Protein AF-B3CE48-F1 (afdb_monomer_lite)

Structure (mmCIF, N/CA/C/O backbone):
data_AF-B3CE48-F1
#
_entry.id   AF-B3CE48-F1
#
loop_
_atom_site.group_PDB
_atom_site.id
_atom_site.type_symbol
_atom_site.label_atom_id
_atom_site.label_alt_id
_atom_site.label_comp_id
_atom_site.label_asym_id
_atom_site.label_entity_id
_atom_site.label_seq_id
_atom_site.pdbx_PDB_ins_code
_atom_site.Cartn_x
_atom_site.Cartn_y
_atom_site.Cartn_z
_atom_site.occupancy
_atom_site.B_iso_or_equiv
_atom_site.auth_seq_id
_atom_site.auth_comp_id
_atom_site.auth_asym_id
_atom_site.auth_atom_id
_atom_site.pdbx_PDB_model_num
ATOM 1 N N . MET A 1 1 ? -26.524 16.453 21.229 1.00 52.53 1 MET A N 1
ATOM 2 C CA . MET A 1 1 ? -26.631 15.473 20.113 1.00 52.53 1 MET A CA 1
ATOM 3 C C . MET A 1 1 ? -25.888 15.910 18.839 1.00 52.53 1 MET A C 1
ATOM 5 O O . MET A 1 1 ? -25.363 15.045 18.149 1.00 52.53 1 MET A O 1
ATOM 9 N N . MET A 1 2 ? -25.776 17.217 18.543 1.00 53.91 2 MET A N 1
ATOM 10 C CA . MET A 1 2 ? -25.033 17.742 17.377 1.00 53.91 2 MET A CA 1
ATOM 11 C C . MET A 1 2 ? -23.509 17.493 17.414 1.00 53.91 2 MET A C 1
ATOM 13 O O . MET A 1 2 ? -22.906 17.323 16.354 1.00 53.91 2 MET A O 1
ATOM 17 N N . ASP A 1 3 ? -22.890 17.383 18.595 1.00 68.44 3 ASP A N 1
ATOM 18 C CA . ASP A 1 3 ? -21.431 17.207 18.713 1.00 68.44 3 ASP A CA 1
ATOM 19 C C . ASP A 1 3 ? -20.945 15.806 18.337 1.00 68.44 3 ASP A C 1
ATOM 21 O O . ASP A 1 3 ? -19.944 15.654 17.640 1.00 68.44 3 ASP A O 1
ATOM 25 N N . VAL A 1 4 ? -21.699 14.764 18.700 1.00 70.81 4 VAL A N 1
ATOM 26 C CA . VAL A 1 4 ? -21.328 13.368 18.407 1.00 70.81 4 VAL A CA 1
ATOM 27 C C . VAL A 1 4 ? -21.387 13.084 16.903 1.00 70.81 4 VAL A C 1
ATOM 29 O O . VAL A 1 4 ? -20.558 12.346 16.369 1.00 70.81 4 VAL A O 1
ATOM 32 N N . ALA A 1 5 ? -22.340 13.686 16.186 1.00 74.25 5 ALA A N 1
ATOM 33 C CA . ALA A 1 5 ? -22.439 13.554 14.733 1.00 74.25 5 ALA A CA 1
ATOM 34 C C . ALA A 1 5 ? -21.272 14.251 14.010 1.00 74.25 5 ALA A C 1
ATOM 36 O O . ALA A 1 5 ? -20.701 13.674 13.082 1.00 74.25 5 ALA A O 1
ATOM 37 N N . ARG A 1 6 ? -20.867 15.449 14.464 1.00 74.62 6 ARG A N 1
ATOM 38 C CA . ARG A 1 6 ? -19.703 16.170 13.916 1.00 74.62 6 ARG A CA 1
ATOM 39 C C . ARG A 1 6 ? -18.393 15.439 14.184 1.00 74.62 6 ARG A C 1
ATOM 41 O O . ARG A 1 6 ? -17.633 15.238 13.241 1.00 74.62 6 ARG A O 1
ATOM 48 N N . LEU A 1 7 ? -18.168 14.972 15.413 1.00 73.75 7 LEU A N 1
ATOM 49 C CA . LEU A 1 7 ? -16.987 14.179 15.773 1.00 73.75 7 LEU A CA 1
ATOM 50 C C . LEU A 1 7 ? -16.878 12.904 14.929 1.00 73.75 7 LEU A C 1
ATOM 52 O O . LEU A 1 7 ? -15.807 12.592 14.413 1.00 73.75 7 LEU A O 1
ATOM 56 N N . ASN A 1 8 ? -17.990 12.196 14.718 1.00 73.69 8 ASN A N 1
ATOM 57 C CA . ASN A 1 8 ? -18.007 11.005 13.867 1.00 73.69 8 ASN A CA 1
ATOM 58 C C . ASN A 1 8 ? -1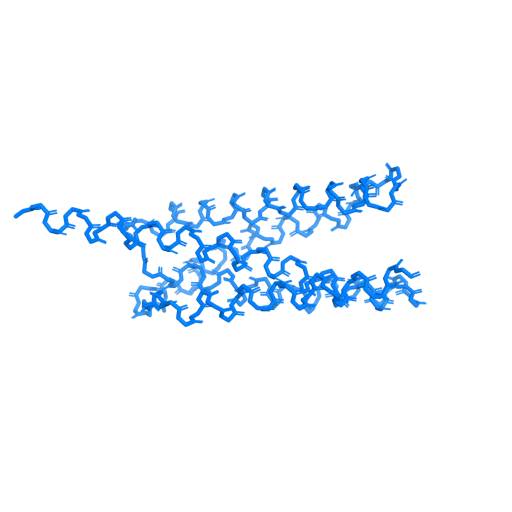7.716 11.323 12.397 1.00 73.69 8 ASN A C 1
ATOM 60 O O . ASN A 1 8 ? -16.975 10.584 11.746 1.00 73.69 8 ASN A O 1
ATOM 64 N N . LYS A 1 9 ? -18.270 12.422 11.870 1.00 78.00 9 LYS A N 1
ATOM 65 C CA . LYS A 1 9 ? -17.977 12.878 10.506 1.00 78.00 9 LYS A CA 1
ATOM 66 C C . LYS A 1 9 ? -16.497 13.237 10.365 1.00 78.00 9 LYS A C 1
ATOM 68 O O . LYS A 1 9 ? -15.868 12.807 9.406 1.00 78.00 9 LYS A O 1
ATOM 73 N N . GLN A 1 10 ? -15.931 13.947 11.337 1.00 79.50 10 GLN A N 1
ATOM 74 C CA . GLN A 1 10 ? -14.523 14.338 11.343 1.00 79.50 10 GLN A CA 1
ATOM 75 C C . GLN A 1 10 ? -13.588 13.126 11.420 1.00 79.50 10 GLN A C 1
ATOM 77 O O . GLN A 1 10 ? -12.674 13.027 10.607 1.00 79.50 10 GLN A O 1
ATOM 82 N N . LYS A 1 11 ? -13.843 12.167 12.322 1.00 75.31 11 LYS A N 1
ATOM 83 C CA . LYS A 1 11 ? -13.075 10.912 12.401 1.00 75.31 11 LYS A CA 1
ATOM 84 C C . LYS A 1 11 ? -13.128 10.123 11.092 1.00 75.31 11 LYS A C 1
ATOM 86 O O . LYS A 1 11 ? -12.104 9.635 10.629 1.00 75.31 11 LYS A O 1
ATOM 91 N N . SER A 1 12 ? -14.310 10.022 10.480 1.00 79.88 12 SER A N 1
ATOM 92 C CA . SER A 1 12 ? -14.475 9.325 9.201 1.00 79.88 12 SER A CA 1
ATOM 93 C C . SER A 1 12 ? -13.696 10.010 8.077 1.00 79.88 12 SER A C 1
ATOM 95 O O . SER A 1 12 ? -12.969 9.334 7.358 1.00 79.88 12 SER A O 1
ATOM 97 N N . GLN A 1 13 ? -13.793 11.337 7.955 1.00 81.19 13 GLN A N 1
ATOM 98 C CA . GLN A 1 13 ? -13.027 12.109 6.970 1.00 81.19 13 GLN A CA 1
ATOM 99 C C . GLN A 1 13 ? -11.519 11.939 7.174 1.00 81.19 13 GLN A C 1
ATOM 101 O O . GLN A 1 13 ? -10.801 11.649 6.224 1.00 81.19 13 GLN A O 1
ATOM 106 N N . LEU A 1 14 ? -11.050 12.018 8.421 1.00 82.62 14 LEU A N 1
ATOM 107 C CA . LEU A 1 14 ? -9.641 11.831 8.758 1.00 82.62 14 LEU A CA 1
ATOM 108 C C . LEU A 1 14 ? -9.139 10.428 8.375 1.00 82.62 14 LEU A C 1
ATOM 110 O O . LEU A 1 14 ? -8.040 10.293 7.840 1.00 82.62 14 LEU A O 1
ATOM 114 N N . TRP A 1 15 ? -9.952 9.391 8.610 1.00 85.69 15 TRP A N 1
ATOM 115 C CA . TRP A 1 15 ? -9.634 8.021 8.203 1.00 85.69 15 TRP A CA 1
ATOM 116 C C . TRP A 1 15 ? -9.503 7.893 6.682 1.00 85.69 15 TRP A C 1
ATOM 118 O O . TRP A 1 15 ? -8.545 7.281 6.209 1.00 85.69 15 TRP A O 1
ATOM 128 N N . TRP A 1 16 ? -10.422 8.492 5.917 1.00 86.00 16 TRP A N 1
ATOM 129 C CA . TRP A 1 16 ? -10.344 8.511 4.453 1.00 86.00 16 TRP A CA 1
ATOM 130 C C . TRP A 1 16 ? -9.066 9.190 3.970 1.00 86.00 16 TRP A C 1
ATOM 132 O O . TRP A 1 16 ? -8.335 8.605 3.172 1.00 86.00 16 TRP A O 1
ATOM 142 N N . THR A 1 17 ? -8.758 10.377 4.499 1.00 86.38 17 THR A N 1
ATOM 143 C CA . THR A 1 17 ? -7.552 11.121 4.126 1.00 86.38 17 THR A CA 1
ATOM 144 C C . THR A 1 17 ? -6.291 10.317 4.416 1.00 86.38 17 THR A C 1
ATOM 146 O O . THR A 1 17 ? -5.447 10.179 3.538 1.00 86.38 17 THR A O 1
ATOM 149 N N . VAL A 1 18 ? -6.167 9.738 5.614 1.00 85.88 18 VAL A N 1
ATOM 150 C CA . VAL A 1 18 ? -4.979 8.952 5.976 1.00 85.88 18 VAL A CA 1
ATOM 151 C C . VAL A 1 18 ? -4.876 7.663 5.172 1.00 85.88 18 VAL A C 1
ATOM 153 O O . VAL A 1 18 ? -3.774 7.306 4.778 1.00 85.88 18 VAL A O 1
ATOM 156 N N . THR A 1 19 ? -5.991 6.998 4.870 1.00 88.69 19 THR A N 1
ATOM 157 C CA . THR A 1 19 ? -5.984 5.785 4.037 1.00 88.69 19 THR A CA 1
ATOM 158 C C . THR A 1 19 ? -5.493 6.092 2.625 1.00 88.69 19 THR A C 1
ATOM 160 O O . THR A 1 19 ? -4.585 5.428 2.136 1.00 88.69 19 THR A O 1
ATOM 163 N N . ILE A 1 20 ? -6.041 7.130 1.986 1.00 90.00 20 ILE A N 1
ATOM 164 C CA . ILE A 1 20 ? -5.628 7.548 0.638 1.00 90.00 20 ILE A CA 1
ATOM 165 C C . ILE A 1 20 ? -4.153 7.957 0.636 1.00 90.00 20 ILE A C 1
ATOM 167 O O . ILE A 1 20 ? -3.387 7.507 -0.212 1.00 90.00 20 ILE A O 1
ATOM 171 N N . LEU A 1 21 ? -3.747 8.780 1.603 1.00 88.94 21 LEU A N 1
ATOM 172 C CA . LEU A 1 21 ? -2.383 9.288 1.697 1.00 88.94 21 LEU A CA 1
ATOM 173 C C . LEU A 1 21 ? -1.376 8.163 1.969 1.00 88.94 21 LEU A C 1
ATOM 175 O O . LEU A 1 21 ? -0.327 8.126 1.341 1.00 88.94 21 LEU A O 1
ATOM 179 N N . MET A 1 22 ? -1.712 7.215 2.847 1.00 90.19 22 MET A N 1
ATOM 180 C CA . MET A 1 22 ? -0.888 6.038 3.118 1.00 90.19 22 MET A CA 1
ATOM 181 C C . MET A 1 22 ? -0.701 5.194 1.857 1.00 90.19 22 MET A C 1
ATOM 183 O O . MET A 1 22 ? 0.432 4.880 1.507 1.00 90.19 22 MET A O 1
ATOM 187 N N . ILE A 1 23 ? -1.788 4.876 1.147 1.00 91.12 23 ILE A N 1
ATOM 188 C CA . ILE A 1 23 ? -1.731 4.105 -0.102 1.00 91.12 23 ILE A CA 1
ATOM 189 C C . ILE A 1 23 ? -0.863 4.826 -1.140 1.00 91.12 23 ILE A C 1
ATOM 191 O O . ILE A 1 23 ? -0.018 4.194 -1.769 1.00 91.12 23 ILE A O 1
ATOM 195 N N . MET A 1 24 ? -1.014 6.146 -1.280 1.00 89.62 24 MET A N 1
ATOM 196 C CA . MET A 1 24 ? -0.171 6.956 -2.164 1.00 89.62 24 MET A CA 1
ATOM 197 C C . MET A 1 24 ? 1.305 6.888 -1.760 1.00 89.62 24 MET A C 1
ATOM 199 O O . MET A 1 24 ? 2.154 6.610 -2.605 1.00 89.62 24 MET A O 1
ATOM 203 N N . CYS A 1 25 ? 1.631 7.080 -0.478 1.00 89.44 25 CYS A N 1
ATOM 204 C CA . CYS A 1 25 ? 3.006 6.962 0.010 1.00 89.44 25 CYS A CA 1
ATOM 205 C C . CYS A 1 25 ? 3.592 5.580 -0.278 1.00 89.44 25 CYS A C 1
ATOM 207 O O . CYS A 1 25 ? 4.724 5.481 -0.738 1.00 89.44 25 CYS A O 1
ATOM 209 N N . MET A 1 26 ? 2.828 4.515 -0.035 1.00 89.88 26 MET A N 1
ATOM 210 C CA . MET A 1 26 ? 3.274 3.147 -0.295 1.00 89.88 26 MET A CA 1
ATOM 211 C C . MET A 1 26 ? 3.514 2.900 -1.779 1.00 89.88 26 MET A C 1
ATOM 213 O O . MET A 1 26 ? 4.508 2.264 -2.125 1.00 89.88 26 MET A O 1
ATOM 217 N N . TYR A 1 27 ? 2.629 3.395 -2.646 1.00 89.19 27 TYR A N 1
ATOM 218 C CA . TYR A 1 27 ? 2.777 3.283 -4.092 1.00 89.19 27 TYR A CA 1
ATOM 219 C C . TYR A 1 27 ? 4.072 3.957 -4.563 1.00 89.19 27 TYR A C 1
ATOM 221 O O . TYR A 1 27 ? 4.889 3.333 -5.241 1.00 89.19 27 TYR A O 1
ATOM 229 N N . TRP A 1 28 ? 4.314 5.204 -4.156 1.00 87.88 28 TRP A N 1
ATOM 230 C CA . TRP A 1 28 ? 5.516 5.930 -4.571 1.00 87.88 28 TRP A CA 1
ATOM 231 C C . TRP A 1 28 ? 6.789 5.370 -3.940 1.00 87.88 28 TRP A C 1
ATOM 233 O O . TRP A 1 28 ? 7.803 5.261 -4.622 1.00 87.88 28 TRP A O 1
ATOM 243 N N . LEU A 1 29 ? 6.733 4.929 -2.681 1.00 87.75 29 LEU A N 1
ATOM 244 C CA . LEU A 1 29 ? 7.844 4.232 -2.033 1.00 87.75 29 LEU A CA 1
ATOM 245 C C . LEU A 1 29 ? 8.205 2.952 -2.792 1.00 87.75 29 LEU A C 1
ATOM 247 O O . LEU A 1 29 ? 9.377 2.705 -3.056 1.00 87.75 29 LEU A O 1
ATOM 251 N N . SER A 1 30 ? 7.196 2.173 -3.183 1.00 86.31 30 SER A N 1
ATOM 252 C CA . SER A 1 30 ? 7.377 0.955 -3.979 1.00 86.31 30 SER A CA 1
ATOM 25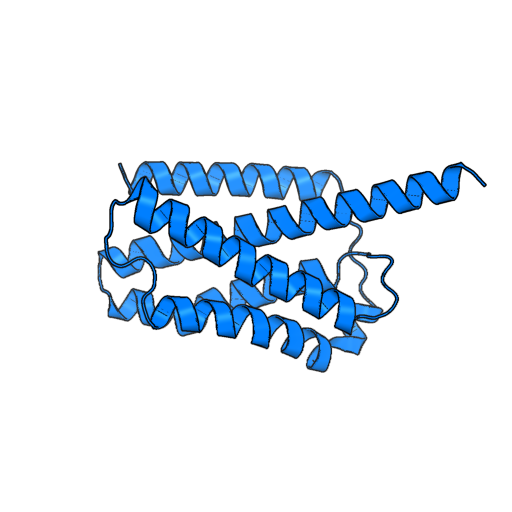3 C C . SER A 1 30 ? 8.041 1.263 -5.316 1.00 86.31 30 SER A C 1
ATOM 255 O O . SER A 1 30 ? 8.954 0.551 -5.717 1.00 86.31 30 SER A O 1
ATOM 257 N N . ASN A 1 31 ? 7.634 2.343 -5.984 1.00 84.75 31 ASN A N 1
ATOM 258 C CA . ASN A 1 31 ? 8.257 2.764 -7.234 1.00 84.75 31 ASN A CA 1
ATOM 259 C C . ASN A 1 31 ? 9.699 3.233 -7.036 1.00 84.75 31 ASN A C 1
ATOM 261 O O . ASN A 1 31 ? 10.553 2.812 -7.798 1.00 84.75 31 ASN A O 1
ATOM 265 N N . VAL A 1 32 ? 10.018 4.003 -5.993 1.00 83.38 32 VAL A N 1
ATOM 266 C CA . VAL A 1 32 ? 11.410 4.397 -5.694 1.00 83.38 32 VAL A CA 1
ATOM 267 C C . VAL A 1 32 ? 12.294 3.172 -5.426 1.00 83.38 32 VAL A C 1
ATOM 269 O O . VAL A 1 32 ? 13.395 3.071 -5.968 1.00 83.38 32 VAL A O 1
ATOM 272 N N . VAL A 1 33 ? 11.802 2.219 -4.628 1.00 82.56 33 VAL A N 1
ATOM 273 C CA . VAL A 1 33 ? 12.526 0.980 -4.297 1.00 82.56 33 VAL A CA 1
ATOM 274 C C . VAL A 1 33 ? 12.707 0.083 -5.520 1.00 82.56 33 VAL A C 1
ATOM 276 O O . VAL A 1 33 ? 13.738 -0.574 -5.631 1.00 82.56 33 VAL A O 1
ATOM 279 N N . LEU A 1 34 ? 11.737 0.047 -6.435 1.00 82.12 34 LEU A N 1
ATOM 280 C CA . LEU A 1 34 ? 11.833 -0.733 -7.668 1.00 82.12 34 LEU A CA 1
ATOM 281 C C . LEU A 1 34 ? 12.669 -0.045 -8.743 1.00 82.12 34 LEU A C 1
ATOM 283 O O . LEU A 1 34 ? 13.370 -0.728 -9.483 1.00 82.12 34 LEU A O 1
ATOM 287 N N . TRP A 1 35 ? 12.609 1.280 -8.838 1.00 77.19 35 TRP A N 1
ATOM 288 C CA . TRP A 1 35 ? 13.190 2.031 -9.945 1.00 77.19 35 TRP A CA 1
ATOM 289 C C . TRP A 1 35 ? 14.712 1.911 -9.981 1.00 77.19 35 TRP A C 1
ATOM 291 O O . TRP A 1 35 ? 15.278 1.584 -11.023 1.00 77.19 35 TRP A O 1
ATOM 301 N N . VAL A 1 36 ? 15.375 2.104 -8.834 1.00 73.88 36 VAL A N 1
ATOM 302 C CA . VAL A 1 36 ? 16.844 2.054 -8.756 1.00 73.88 36 VAL A CA 1
ATOM 303 C C . VAL A 1 36 ? 17.384 0.672 -9.156 1.00 73.88 36 VAL A C 1
ATOM 305 O O . VAL A 1 36 ? 18.286 0.612 -9.984 1.00 73.88 36 VAL A O 1
ATOM 308 N N . PRO A 1 37 ? 16.863 -0.460 -8.657 1.00 76.19 37 PRO A N 1
ATOM 309 C CA . PRO A 1 37 ? 17.375 -1.776 -9.035 1.00 76.19 37 PRO A CA 1
ATOM 310 C C . PRO A 1 37 ? 16.946 -2.203 -10.442 1.00 76.19 37 PRO A C 1
ATOM 312 O O . PRO A 1 37 ? 17.730 -2.852 -11.132 1.00 76.19 37 PRO A O 1
ATOM 315 N N . TRP A 1 38 ? 15.745 -1.821 -10.891 1.00 76.19 38 TRP A N 1
ATOM 316 C CA . TRP A 1 38 ? 15.249 -2.149 -12.232 1.00 76.19 38 TRP A CA 1
ATOM 317 C C . TRP A 1 38 ? 16.046 -1.443 -13.332 1.00 76.19 38 TRP A C 1
ATOM 319 O O . TRP A 1 38 ? 16.298 -2.049 -14.372 1.00 76.19 38 TRP A O 1
ATOM 329 N N . SER A 1 39 ? 16.497 -0.204 -13.098 1.00 75.12 39 SER A N 1
ATOM 330 C CA . SER A 1 39 ? 17.342 0.526 -14.054 1.00 75.12 39 SER A CA 1
ATOM 331 C C . SER A 1 39 ? 18.717 -0.119 -14.255 1.00 75.12 39 SER A C 1
ATOM 333 O O . SER A 1 39 ? 19.297 0.009 -15.330 1.00 75.12 39 SER A O 1
ATOM 335 N N . HIS A 1 40 ? 19.219 -0.855 -13.258 1.00 79.81 40 HIS A N 1
ATOM 336 C CA . HIS A 1 40 ? 20.488 -1.579 -13.346 1.00 79.81 40 HIS A CA 1
ATOM 337 C C . HIS A 1 40 ? 20.309 -3.010 -13.873 1.00 79.81 40 HIS A C 1
ATOM 339 O O . HIS A 1 40 ? 21.090 -3.460 -14.709 1.00 79.81 40 HIS A O 1
ATOM 345 N N . ASN A 1 41 ? 19.311 -3.751 -13.375 1.00 82.81 41 ASN A N 1
ATOM 346 C CA . ASN A 1 41 ? 19.019 -5.114 -13.815 1.00 82.81 41 ASN A CA 1
ATOM 347 C C . ASN A 1 41 ? 17.519 -5.456 -13.646 1.00 82.81 41 ASN A C 1
ATOM 349 O O . ASN A 1 41 ? 17.030 -5.530 -12.512 1.00 82.81 41 ASN A O 1
ATOM 353 N N . PRO A 1 42 ? 16.798 -5.782 -14.737 1.00 81.12 42 PRO A N 1
ATOM 354 C CA . PRO A 1 42 ? 15.379 -6.141 -14.685 1.00 81.12 42 PRO A CA 1
ATOM 355 C C . PRO A 1 42 ? 15.051 -7.305 -13.736 1.00 81.12 42 PRO A C 1
ATOM 357 O O . PRO A 1 42 ? 13.996 -7.313 -13.104 1.00 81.12 42 PRO A O 1
ATOM 360 N N . GLN A 1 43 ? 15.952 -8.282 -13.580 1.00 84.06 43 GLN A N 1
ATOM 361 C CA . GLN A 1 43 ? 15.732 -9.428 -12.690 1.00 84.06 43 GLN A CA 1
ATOM 362 C C . GLN A 1 43 ? 15.740 -9.024 -11.210 1.00 84.06 43 GLN A C 1
ATOM 364 O O . GLN A 1 43 ? 14.967 -9.571 -10.423 1.00 84.06 43 GLN A O 1
ATOM 369 N N . LEU A 1 44 ? 16.567 -8.040 -10.832 1.00 81.38 44 LEU A N 1
ATOM 370 C CA . LEU A 1 44 ? 16.577 -7.491 -9.473 1.00 81.38 44 LEU A CA 1
ATOM 371 C C . LEU A 1 44 ? 15.282 -6.729 -9.184 1.00 81.38 44 LEU A C 1
ATOM 373 O O . LEU A 1 44 ? 14.712 -6.877 -8.103 1.00 81.38 44 LEU A O 1
ATOM 377 N N . GLY A 1 45 ? 14.787 -5.975 -10.168 1.00 82.06 45 GLY A N 1
ATOM 378 C CA . GLY A 1 45 ? 13.492 -5.304 -10.086 1.00 82.06 45 GLY A CA 1
ATOM 379 C C . GLY A 1 45 ? 12.341 -6.287 -9.843 1.00 82.06 45 GLY A C 1
ATOM 380 O O . GLY A 1 45 ? 11.563 -6.112 -8.905 1.00 82.06 45 GLY A O 1
ATOM 381 N N . ILE A 1 46 ? 12.279 -7.376 -10.615 1.00 83.50 46 ILE A N 1
ATOM 382 C CA . ILE A 1 46 ? 11.264 -8.428 -10.438 1.00 83.50 46 ILE A CA 1
ATOM 383 C C . ILE A 1 46 ? 11.401 -9.107 -9.066 1.00 83.50 46 ILE A C 1
ATOM 385 O O . ILE A 1 46 ? 10.400 -9.303 -8.376 1.00 83.50 46 ILE A O 1
ATOM 389 N N . LEU A 1 47 ? 12.622 -9.428 -8.626 1.00 85.81 47 LEU A N 1
ATOM 390 C CA . LEU A 1 47 ? 12.856 -10.051 -7.319 1.00 85.81 47 LEU A CA 1
ATOM 391 C C . LEU A 1 47 ? 12.326 -9.180 -6.171 1.00 85.81 47 LEU A C 1
ATOM 393 O O . LEU A 1 47 ? 11.630 -9.679 -5.284 1.00 85.81 47 LEU A O 1
ATOM 397 N N . LEU A 1 48 ? 12.618 -7.879 -6.191 1.00 84.56 48 LEU A N 1
ATOM 398 C CA . LEU A 1 48 ? 12.163 -6.939 -5.163 1.00 84.56 48 LEU A C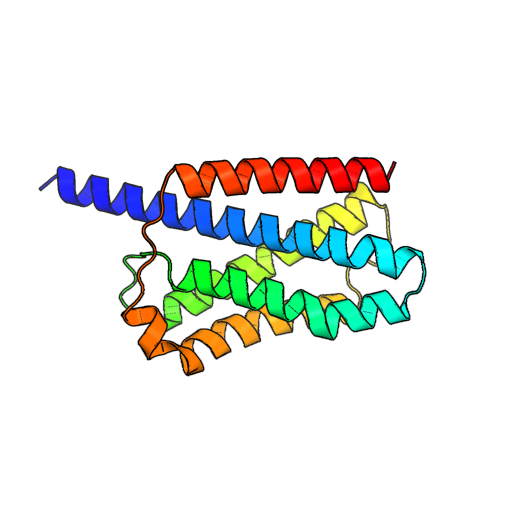A 1
ATOM 399 C C . LEU A 1 48 ? 10.651 -6.713 -5.209 1.00 84.56 48 LEU A C 1
ATOM 401 O O . LEU A 1 48 ? 10.018 -6.592 -4.157 1.00 84.56 48 LEU A O 1
ATOM 405 N N . MET A 1 49 ? 10.059 -6.742 -6.404 1.00 84.62 49 MET A N 1
ATOM 406 C CA . MET A 1 49 ? 8.610 -6.680 -6.582 1.00 84.62 49 MET A CA 1
ATOM 407 C C . MET A 1 49 ? 7.896 -7.876 -5.941 1.00 84.62 49 MET A C 1
ATOM 409 O O . MET A 1 49 ? 6.805 -7.717 -5.396 1.00 84.62 49 MET A O 1
ATOM 413 N N . LEU A 1 50 ? 8.512 -9.060 -5.974 1.00 82.25 50 LEU A N 1
ATOM 414 C CA . LEU A 1 50 ? 7.947 -10.291 -5.413 1.00 82.25 50 LEU A CA 1
ATOM 415 C C . LEU A 1 50 ? 8.229 -10.480 -3.916 1.00 82.25 50 LEU A C 1
ATOM 417 O O . LEU A 1 50 ? 7.522 -11.250 -3.269 1.00 82.25 50 LEU A O 1
ATOM 421 N N . THR A 1 51 ? 9.237 -9.803 -3.359 1.00 85.31 51 THR A N 1
ATOM 422 C CA . THR A 1 51 ? 9.715 -10.052 -1.985 1.00 85.31 51 THR A CA 1
ATOM 423 C C . THR A 1 51 ? 9.547 -8.853 -1.059 1.00 85.31 51 THR A C 1
ATOM 425 O O . THR A 1 51 ? 8.875 -8.956 -0.036 1.00 85.31 51 THR A O 1
ATOM 428 N N . VAL A 1 52 ? 10.116 -7.703 -1.416 1.00 85.81 52 VAL A N 1
ATOM 429 C CA . VAL A 1 52 ? 10.200 -6.522 -0.547 1.00 85.81 52 VAL A CA 1
ATOM 430 C C . VAL A 1 52 ? 8.927 -5.681 -0.621 1.00 85.81 52 VAL A C 1
ATOM 432 O O . VAL A 1 52 ? 8.360 -5.320 0.410 1.00 85.81 52 VAL A O 1
ATOM 435 N N . ASN A 1 53 ? 8.422 -5.421 -1.825 1.00 86.31 53 ASN A N 1
ATOM 436 C CA . ASN A 1 53 ? 7.197 -4.640 -2.008 1.00 86.31 53 ASN A CA 1
ATOM 437 C C . ASN A 1 53 ? 5.965 -5.220 -1.300 1.00 86.31 53 ASN A C 1
ATOM 439 O O . ASN A 1 53 ? 5.259 -4.453 -0.645 1.00 86.31 53 ASN A O 1
ATOM 443 N N . PRO A 1 54 ? 5.709 -6.541 -1.331 1.00 86.88 54 PRO A N 1
ATOM 444 C CA . PRO A 1 54 ? 4.564 -7.119 -0.637 1.00 86.88 54 PRO A CA 1
ATOM 445 C C . PRO A 1 54 ? 4.613 -6.892 0.876 1.00 86.88 54 PRO A C 1
ATOM 447 O O . PRO A 1 54 ? 3.567 -6.744 1.502 1.00 86.88 54 PRO A O 1
ATOM 450 N N . LEU A 1 55 ? 5.811 -6.803 1.468 1.00 87.50 55 LEU A N 1
ATOM 451 C CA . LEU A 1 55 ? 5.976 -6.484 2.888 1.00 87.50 55 LEU A CA 1
ATOM 452 C C . LEU A 1 55 ? 5.600 -5.030 3.184 1.00 87.50 55 LEU A C 1
ATOM 454 O O . LEU A 1 55 ? 4.896 -4.771 4.161 1.00 87.50 55 LEU A O 1
ATOM 458 N N . PHE A 1 56 ? 6.019 -4.087 2.335 1.00 86.12 56 PHE A N 1
ATOM 459 C CA . PHE A 1 56 ? 5.601 -2.688 2.460 1.00 86.12 56 PHE A CA 1
ATOM 460 C C . PHE A 1 56 ? 4.095 -2.534 2.258 1.00 86.12 56 PHE A C 1
ATOM 462 O O . PHE A 1 56 ? 3.445 -1.818 3.024 1.00 86.12 56 PHE A O 1
ATOM 469 N N . TRP A 1 57 ? 3.536 -3.247 1.278 1.00 89.56 57 TRP A N 1
ATOM 470 C CA . TRP A 1 57 ? 2.106 -3.269 1.002 1.00 89.56 57 TRP A CA 1
ATOM 471 C C . TRP A 1 57 ? 1.307 -3.786 2.191 1.00 89.56 57 TRP A C 1
ATOM 473 O O . TRP A 1 57 ? 0.397 -3.100 2.653 1.00 89.56 57 TRP A O 1
ATOM 483 N N . ALA A 1 58 ? 1.696 -4.934 2.740 1.00 89.06 58 ALA A N 1
ATOM 484 C CA . ALA A 1 58 ? 1.089 -5.494 3.940 1.00 89.06 58 ALA A CA 1
ATOM 485 C C . ALA A 1 58 ? 1.153 -4.495 5.108 1.00 89.06 58 ALA A C 1
ATOM 487 O O . ALA A 1 58 ? 0.132 -4.104 5.662 1.00 89.06 58 ALA A O 1
ATOM 488 N N . ALA A 1 59 ? 2.335 -3.955 5.421 1.00 88.25 59 ALA A N 1
ATOM 489 C CA . ALA A 1 59 ? 2.493 -3.034 6.547 1.00 88.25 59 ALA A CA 1
ATOM 490 C C . ALA A 1 59 ? 1.556 -1.812 6.473 1.00 88.25 59 ALA A C 1
ATOM 492 O O . ALA A 1 59 ? 0.932 -1.442 7.473 1.00 88.25 59 ALA A O 1
ATOM 493 N N . GLY A 1 60 ? 1.426 -1.184 5.305 1.00 87.06 60 GLY A N 1
ATOM 494 C CA . GLY A 1 60 ? 0.556 -0.019 5.167 1.00 87.06 60 GLY A CA 1
ATOM 495 C C . GLY A 1 60 ? -0.935 -0.362 5.047 1.00 87.06 60 GLY A C 1
ATOM 496 O O . GLY A 1 60 ? -1.764 0.357 5.616 1.00 87.06 60 GLY A O 1
ATOM 497 N N . ILE A 1 61 ? -1.290 -1.492 4.421 1.00 90.56 61 ILE A N 1
ATOM 498 C CA . ILE A 1 61 ? -2.659 -2.037 4.435 1.00 90.56 61 ILE A CA 1
ATOM 499 C C . ILE A 1 61 ? -3.086 -2.333 5.877 1.00 90.56 61 ILE A C 1
ATOM 501 O O . ILE A 1 61 ? -4.166 -1.902 6.292 1.00 90.56 61 ILE A O 1
ATOM 505 N N . TYR A 1 62 ? -2.212 -2.947 6.673 1.00 88.12 62 TYR A N 1
ATOM 506 C CA . TYR A 1 62 ? -2.445 -3.227 8.085 1.00 88.12 62 TYR A CA 1
ATOM 507 C C . TYR A 1 62 ? -2.745 -1.953 8.864 1.00 88.12 62 TYR A C 1
ATOM 509 O O . TYR A 1 62 ? -3.711 -1.910 9.625 1.00 88.12 62 TYR A O 1
ATOM 517 N N . ILE A 1 63 ? -1.975 -0.881 8.653 1.00 85.56 63 ILE A N 1
ATOM 518 C CA . ILE A 1 63 ? -2.226 0.409 9.311 1.00 85.56 63 ILE A CA 1
ATOM 519 C C . ILE A 1 63 ? -3.588 0.977 8.884 1.00 85.56 63 ILE A C 1
ATOM 521 O O . ILE A 1 63 ? -4.348 1.438 9.740 1.00 85.56 63 ILE A O 1
ATOM 525 N N . CYS A 1 64 ? -3.958 0.894 7.604 1.00 87.56 64 CYS A N 1
ATOM 526 C CA . CYS A 1 64 ? -5.270 1.344 7.119 1.00 87.56 64 CYS A CA 1
ATOM 527 C C . CYS A 1 64 ? -6.424 0.533 7.746 1.00 87.56 64 CYS A C 1
ATOM 529 O O . CYS A 1 64 ? -7.437 1.092 8.198 1.00 87.56 64 CYS A O 1
ATOM 531 N N . LEU A 1 65 ? -6.261 -0.790 7.840 1.00 86.19 65 LEU A N 1
ATOM 532 C CA . LEU A 1 65 ? -7.221 -1.724 8.433 1.00 86.19 65 LEU A CA 1
ATOM 533 C C . LEU A 1 65 ? -7.314 -1.609 9.958 1.00 86.19 65 LEU A C 1
ATOM 535 O O . LEU A 1 65 ? -8.414 -1.727 10.498 1.00 86.19 65 LEU A O 1
ATOM 539 N N . ALA A 1 66 ? -6.215 -1.314 10.642 1.00 84.25 66 ALA A N 1
ATOM 540 C CA . ALA A 1 66 ? -6.160 -1.116 12.088 1.00 84.25 66 ALA A CA 1
ATOM 541 C C . ALA A 1 66 ? -6.518 0.321 12.510 1.00 84.25 66 ALA A C 1
ATOM 543 O O . ALA A 1 66 ? -6.790 0.571 13.680 1.00 84.25 66 ALA A O 1
ATOM 544 N N . SER A 1 67 ? -6.549 1.286 11.586 1.00 81.94 67 SER A N 1
ATOM 545 C CA . SER A 1 67 ? -6.984 2.657 11.888 1.00 81.94 67 SER A CA 1
ATOM 546 C C . SER A 1 67 ? -8.468 2.704 12.255 1.00 81.94 67 SER A C 1
ATOM 548 O O . SER A 1 67 ? -9.293 2.057 11.610 1.00 81.94 67 SER A O 1
ATOM 550 N N . GLU A 1 68 ? -8.837 3.469 13.278 1.00 69.06 68 GLU A N 1
ATOM 551 C CA . GLU A 1 68 ? -10.223 3.531 13.759 1.00 69.06 68 GLU A CA 1
ATOM 552 C C . GLU A 1 68 ? -11.184 3.981 12.631 1.00 69.06 68 GLU A C 1
ATOM 554 O O . GLU A 1 68 ? -11.050 5.072 12.080 1.00 69.06 68 GLU A O 1
ATOM 559 N N . ASN A 1 69 ? -12.154 3.133 12.263 1.00 64.50 69 ASN A N 1
ATOM 560 C CA . ASN A 1 69 ? -13.245 3.492 11.352 1.00 64.50 69 ASN A CA 1
ATOM 561 C C . ASN A 1 69 ? -14.562 2.903 11.870 1.00 64.50 69 ASN A C 1
ATOM 563 O O . ASN A 1 69 ? -14.599 1.792 12.395 1.00 64.50 69 ASN A O 1
ATOM 567 N N . ARG A 1 70 ? -15.655 3.646 11.697 1.00 56.53 70 ARG A N 1
ATOM 568 C CA . ARG A 1 70 ? -16.989 3.343 12.233 1.00 56.53 70 ARG A CA 1
ATOM 569 C C . ARG A 1 70 ? -17.696 2.185 11.514 1.00 56.53 70 ARG A C 1
ATOM 571 O O . ARG A 1 70 ? -18.777 1.776 11.932 1.00 56.53 70 ARG A O 1
ATOM 578 N N . THR A 1 71 ? -17.131 1.645 10.432 1.00 56.09 71 THR A N 1
ATOM 579 C CA . THR A 1 71 ? -17.649 0.427 9.793 1.00 56.09 71 THR A CA 1
ATOM 580 C C . THR A 1 71 ? -17.486 -0.761 10.736 1.00 56.09 71 THR A C 1
ATOM 582 O O . THR A 1 71 ? -16.417 -1.357 10.804 1.00 56.09 71 THR A O 1
ATOM 585 N N . GLY A 1 72 ? -18.571 -1.149 11.414 1.00 62.31 72 GLY A N 1
ATOM 586 C CA . GLY A 1 72 ? -18.607 -2.318 12.304 1.00 62.31 72 GLY A CA 1
ATOM 587 C C . GLY A 1 72 ? -18.336 -3.663 11.612 1.00 62.31 72 GLY A C 1
ATOM 588 O O . GLY A 1 72 ? -18.223 -4.680 12.286 1.00 62.31 72 GLY A O 1
ATOM 589 N N . ASN A 1 73 ? -18.207 -3.686 10.278 1.00 80.00 73 ASN A N 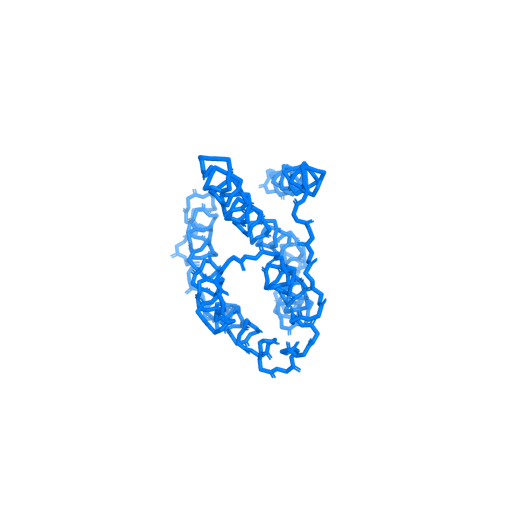1
ATOM 590 C CA . ASN A 1 73 ? -17.843 -4.876 9.516 1.00 80.00 73 ASN A CA 1
ATOM 591 C C . ASN A 1 73 ? -16.459 -4.719 8.864 1.00 80.00 73 ASN A C 1
ATOM 593 O O . ASN A 1 73 ? -16.292 -3.976 7.892 1.00 80.00 73 ASN A O 1
ATOM 597 N N . LEU A 1 74 ? -15.492 -5.480 9.381 1.00 82.56 74 LEU A N 1
ATOM 598 C CA . LEU A 1 74 ? -14.106 -5.506 8.915 1.00 82.56 74 LEU A CA 1
ATOM 599 C C . LEU A 1 74 ? -13.982 -5.926 7.439 1.00 82.56 74 LEU A C 1
ATOM 601 O O . LEU A 1 74 ? -13.135 -5.389 6.737 1.00 82.56 74 LEU A O 1
ATOM 605 N N . MET A 1 75 ? -14.862 -6.800 6.934 1.00 85.69 75 MET A N 1
ATOM 606 C CA . MET A 1 75 ? -14.831 -7.243 5.529 1.00 85.69 75 MET A CA 1
ATOM 607 C C . MET A 1 75 ? -15.218 -6.124 4.560 1.00 85.69 75 MET A C 1
ATOM 609 O O . MET A 1 75 ? -14.608 -5.979 3.506 1.00 85.69 75 MET A O 1
ATOM 613 N N . LYS A 1 76 ? -16.195 -5.284 4.932 1.00 85.56 76 LYS A N 1
ATOM 614 C CA . LYS A 1 76 ? -16.555 -4.104 4.127 1.00 85.56 76 LYS A CA 1
ATOM 615 C C . LYS A 1 76 ? -15.401 -3.108 4.082 1.00 85.56 76 LYS A C 1
ATOM 617 O O . LYS A 1 76 ? -15.116 -2.545 3.032 1.00 85.56 76 LYS A O 1
ATOM 622 N N . LYS A 1 77 ? -14.715 -2.927 5.213 1.00 86.25 77 LYS A N 1
ATOM 623 C CA . LYS A 1 77 ? -13.524 -2.081 5.293 1.00 86.25 77 LYS A CA 1
ATOM 624 C C . LYS A 1 77 ? -12.387 -2.626 4.423 1.00 86.25 77 LYS A C 1
ATOM 626 O O . LYS A 1 77 ? -11.782 -1.852 3.693 1.00 86.25 77 LYS A O 1
ATOM 631 N N . ALA A 1 78 ? -12.155 -3.939 4.454 1.00 89.06 78 ALA A N 1
ATOM 632 C CA . ALA A 1 78 ? -11.186 -4.620 3.597 1.00 89.06 78 ALA A CA 1
ATOM 633 C C . ALA A 1 78 ? -11.464 -4.360 2.118 1.00 89.06 78 ALA A C 1
ATOM 635 O O . ALA A 1 78 ? -10.574 -3.947 1.388 1.00 89.06 78 ALA A O 1
ATOM 636 N N . LEU A 1 79 ? -12.720 -4.522 1.698 1.00 91.06 79 LEU A N 1
ATOM 637 C CA . LEU A 1 79 ? -13.126 -4.293 0.316 1.00 91.06 79 LEU A CA 1
ATOM 638 C C . LEU A 1 79 ? -12.880 -2.843 -0.118 1.00 91.06 79 LEU A C 1
ATOM 640 O O . LEU A 1 79 ? -12.370 -2.617 -1.211 1.00 91.06 79 LEU A O 1
ATOM 644 N N . VAL A 1 80 ? -13.185 -1.867 0.743 1.00 90.56 80 VAL A N 1
ATOM 645 C CA . VAL A 1 80 ? -12.903 -0.450 0.467 1.00 90.56 80 VAL A CA 1
ATOM 646 C C . VAL A 1 80 ? -11.399 -0.199 0.354 1.00 90.56 80 VAL A C 1
ATOM 648 O O . VAL A 1 80 ? -10.970 0.409 -0.619 1.00 90.56 80 VAL A O 1
ATOM 651 N N . VAL A 1 81 ? -10.596 -0.683 1.306 1.00 91.19 81 VAL A N 1
ATOM 652 C CA . VAL A 1 81 ? -9.134 -0.495 1.290 1.00 91.19 81 VAL A CA 1
ATOM 653 C C . VAL A 1 81 ? -8.506 -1.167 0.069 1.00 91.19 81 VAL A C 1
ATOM 655 O O . VAL A 1 81 ? -7.708 -0.531 -0.607 1.00 91.19 81 VAL A O 1
ATOM 658 N N . ALA A 1 82 ? -8.912 -2.392 -0.271 1.00 92.69 82 ALA A N 1
ATOM 659 C CA . ALA A 1 82 ? -8.435 -3.099 -1.458 1.00 92.69 82 ALA A CA 1
ATOM 660 C C . ALA A 1 82 ? -8.797 -2.344 -2.745 1.00 92.69 82 ALA A C 1
ATOM 662 O O . ALA A 1 82 ? -7.946 -2.149 -3.609 1.00 92.69 82 ALA A O 1
ATOM 663 N N . SER A 1 83 ? -10.042 -1.863 -2.849 1.00 92.25 83 SER A N 1
ATOM 664 C CA . SER A 1 83 ? -10.509 -1.103 -4.016 1.00 92.25 83 SER A CA 1
ATOM 665 C C . SER A 1 83 ? -9.756 0.217 -4.169 1.00 92.25 83 SER A C 1
ATOM 667 O O . SER A 1 83 ? -9.361 0.571 -5.275 1.00 92.25 83 SER A O 1
ATOM 669 N N . LEU A 1 84 ? -9.516 0.930 -3.063 1.00 92.44 84 LEU A N 1
ATOM 670 C CA . LEU A 1 84 ? -8.700 2.143 -3.063 1.00 92.44 84 LEU A CA 1
ATOM 671 C C . LEU A 1 84 ? -7.254 1.839 -3.443 1.00 92.44 84 LEU A C 1
ATOM 673 O O . LEU A 1 84 ? -6.704 2.554 -4.267 1.00 92.44 84 LEU A O 1
ATOM 677 N N . ALA A 1 85 ? -6.651 0.793 -2.876 1.00 92.06 85 ALA A N 1
ATOM 678 C CA . ALA A 1 85 ? -5.261 0.433 -3.133 1.00 92.06 85 ALA A CA 1
ATOM 679 C C . ALA A 1 85 ? -5.028 0.119 -4.611 1.00 92.06 85 ALA A C 1
ATOM 681 O O . ALA A 1 85 ? -4.126 0.682 -5.230 1.00 92.06 85 ALA A O 1
ATOM 682 N N . VAL A 1 86 ? -5.884 -0.725 -5.188 1.00 92.44 86 VAL A N 1
ATOM 683 C CA . VAL A 1 86 ? -5.836 -1.085 -6.608 1.00 92.44 86 VAL A CA 1
ATOM 684 C C . VAL A 1 86 ? -6.168 0.118 -7.490 1.00 92.44 86 VAL A C 1
ATOM 686 O O . VAL A 1 86 ? -5.421 0.410 -8.416 1.00 92.44 86 VAL A O 1
ATOM 689 N N . GLY A 1 87 ? -7.245 0.850 -7.193 1.00 92.12 87 GLY A N 1
ATOM 690 C CA . GLY A 1 87 ? -7.680 1.994 -7.999 1.00 92.12 87 GLY A CA 1
ATOM 691 C C . GLY A 1 87 ? -6.660 3.132 -8.027 1.00 92.12 87 GLY A C 1
ATOM 692 O O . GLY A 1 87 ? -6.364 3.665 -9.093 1.00 92.12 87 GLY A O 1
ATOM 693 N N . ILE A 1 88 ? -6.080 3.470 -6.874 1.00 91.44 88 ILE A N 1
ATOM 694 C CA . ILE A 1 88 ? -5.005 4.462 -6.773 1.00 91.44 88 ILE A CA 1
ATOM 695 C C . ILE A 1 88 ? -3.790 4.002 -7.570 1.00 91.44 88 ILE A C 1
ATOM 697 O O . ILE A 1 88 ? -3.280 4.775 -8.370 1.00 91.44 88 ILE A O 1
ATOM 701 N N . SER A 1 89 ? -3.369 2.747 -7.400 1.00 89.75 89 SER A N 1
ATOM 702 C CA . SER A 1 89 ? -2.185 2.223 -8.087 1.00 89.75 89 SER A CA 1
ATOM 703 C C . SER A 1 89 ? -2.371 2.217 -9.607 1.00 89.75 89 SER A C 1
ATOM 705 O O . SER A 1 89 ? -1.477 2.650 -10.321 1.00 89.75 89 SER A O 1
ATOM 707 N N . LEU A 1 90 ? -3.555 1.840 -10.106 1.00 89.50 90 LEU A N 1
ATOM 708 C CA . LEU A 1 90 ? -3.904 1.905 -11.531 1.00 89.50 90 LEU A CA 1
ATOM 709 C C . LEU A 1 90 ? -3.821 3.329 -12.096 1.00 89.50 90 LEU A C 1
ATOM 711 O O . LEU A 1 90 ? -3.242 3.545 -13.161 1.00 89.50 90 LEU A O 1
ATOM 715 N N . ILE A 1 91 ? -4.411 4.304 -11.394 1.00 90.06 91 ILE A N 1
ATOM 716 C CA . ILE A 1 91 ? -4.396 5.711 -11.821 1.00 90.06 91 ILE A CA 1
ATOM 717 C C . ILE A 1 91 ? -2.966 6.251 -11.787 1.00 90.06 91 ILE A C 1
ATOM 719 O O . ILE A 1 91 ? -2.538 6.923 -12.725 1.00 90.06 91 ILE A O 1
ATOM 723 N N . SER A 1 92 ? -2.220 5.956 -10.725 1.00 88.12 92 SER A N 1
ATOM 724 C CA . SER A 1 92 ? -0.845 6.413 -10.573 1.00 88.12 92 SER A CA 1
ATOM 725 C C . SER A 1 92 ? 0.093 5.781 -11.602 1.00 88.12 92 SER A C 1
ATOM 727 O O . SER A 1 92 ? 0.897 6.512 -12.169 1.00 88.12 92 SER A O 1
ATOM 729 N N . ASP A 1 93 ? -0.063 4.495 -11.935 1.00 86.12 93 ASP A N 1
ATOM 730 C CA . ASP A 1 93 ? 0.713 3.834 -12.995 1.00 86.12 93 ASP A CA 1
ATOM 731 C C . ASP A 1 93 ? 0.439 4.464 -14.361 1.00 86.12 93 ASP A C 1
ATOM 733 O O . ASP A 1 93 ? 1.368 4.717 -15.125 1.00 86.12 93 ASP A O 1
ATOM 737 N N . TYR A 1 94 ? -0.821 4.792 -14.660 1.00 84.88 94 TYR A N 1
ATOM 738 C CA . TYR A 1 94 ? -1.158 5.521 -15.881 1.00 84.88 94 TYR A CA 1
ATOM 739 C C . TYR A 1 94 ? -0.495 6.905 -15.924 1.00 84.88 94 TYR A C 1
ATOM 741 O O . TYR A 1 94 ? 0.129 7.265 -16.922 1.00 84.88 94 TYR A O 1
ATOM 749 N N . LEU A 1 95 ? -0.581 7.679 -14.839 1.00 85.88 95 LEU A N 1
ATOM 750 C CA . LEU A 1 95 ? 0.053 8.999 -14.768 1.00 85.88 95 LEU A CA 1
ATOM 751 C C . LEU A 1 95 ? 1.583 8.908 -14.880 1.00 85.88 95 LEU A C 1
ATOM 753 O O . LEU A 1 95 ? 2.202 9.721 -15.562 1.00 85.88 95 LEU A O 1
ATOM 757 N N . PHE A 1 96 ? 2.198 7.918 -14.242 1.00 82.31 96 PHE A N 1
ATOM 758 C CA . PHE A 1 96 ? 3.647 7.771 -14.220 1.00 82.31 96 PHE A CA 1
ATOM 759 C C . PHE A 1 96 ? 4.200 7.217 -15.541 1.00 82.31 96 PHE A C 1
ATOM 761 O O . PHE A 1 96 ? 5.052 7.843 -16.170 1.00 82.31 96 PHE A O 1
ATOM 768 N N . PHE A 1 97 ? 3.699 6.078 -16.018 1.00 80.50 97 PHE A N 1
ATOM 769 C CA . PHE A 1 97 ? 4.246 5.441 -17.216 1.00 80.50 97 PHE A CA 1
ATOM 770 C C . PHE A 1 97 ? 3.746 6.082 -18.513 1.00 80.50 97 PHE A C 1
ATOM 772 O O . PHE A 1 97 ? 4.545 6.289 -19.427 1.00 80.50 97 PHE A O 1
ATOM 779 N N . ALA A 1 98 ? 2.455 6.417 -18.603 1.00 81.81 98 ALA A N 1
ATOM 780 C CA . ALA A 1 98 ? 1.871 6.930 -19.843 1.00 81.81 98 ALA A CA 1
ATOM 781 C C . ALA A 1 98 ? 2.122 8.431 -20.021 1.00 81.81 98 ALA A C 1
ATOM 783 O O . ALA A 1 98 ? 2.534 8.863 -21.095 1.00 81.81 98 ALA A O 1
ATOM 784 N N . VAL A 1 99 ? 1.866 9.231 -18.979 1.00 81.38 99 VAL A N 1
ATOM 785 C CA . VAL A 1 99 ? 1.948 10.699 -19.079 1.00 81.38 99 VAL A CA 1
ATOM 786 C C . VAL A 1 99 ? 3.373 11.193 -18.852 1.00 81.38 99 VAL A C 1
ATOM 788 O O . VAL A 1 99 ? 3.861 11.990 -19.647 1.00 81.38 99 VAL A O 1
ATOM 791 N N . TYR A 1 100 ? 4.042 10.733 -17.791 1.00 77.75 100 TYR A N 1
ATOM 792 C CA . TYR A 1 100 ? 5.370 11.242 -17.438 1.00 77.75 100 TYR A CA 1
ATOM 793 C C . TYR A 1 100 ? 6.495 10.588 -18.253 1.00 77.75 100 TYR A C 1
ATOM 795 O O . TYR A 1 100 ? 7.314 11.295 -18.831 1.00 77.75 100 TYR A O 1
ATOM 803 N N . MET A 1 101 ? 6.509 9.257 -18.364 1.00 75.62 101 MET A N 1
ATOM 804 C CA . MET A 1 101 ? 7.551 8.534 -19.112 1.00 75.62 101 MET A CA 1
ATOM 805 C C . MET A 1 101 ? 7.275 8.382 -20.611 1.00 75.62 101 MET A C 1
ATOM 807 O O . MET A 1 101 ? 8.160 7.958 -21.353 1.00 75.62 101 MET A O 1
ATOM 811 N N . GLY A 1 102 ? 6.058 8.683 -21.076 1.00 72.00 102 GLY A N 1
ATOM 812 C CA . GLY A 1 102 ? 5.672 8.510 -22.481 1.00 72.00 102 GLY A CA 1
ATOM 813 C C . GLY A 1 102 ? 5.753 7.059 -22.978 1.00 72.00 102 GLY A C 1
ATOM 814 O O . GLY A 1 102 ? 5.847 6.825 -24.185 1.00 72.00 102 GLY A O 1
ATOM 815 N N . SER A 1 103 ? 5.750 6.079 -22.068 1.00 72.69 103 SER A N 1
ATOM 816 C CA . SER A 1 103 ? 5.833 4.661 -22.415 1.00 72.69 103 SER A CA 1
ATOM 817 C C . SER A 1 103 ? 4.521 4.187 -23.036 1.00 72.69 103 SER A C 1
ATOM 819 O O . SER A 1 103 ? 3.435 4.489 -22.539 1.00 72.69 103 SER A O 1
ATOM 821 N N . LYS A 1 104 ? 4.617 3.403 -24.116 1.00 62.66 104 LYS A N 1
ATOM 822 C CA . LYS A 1 104 ? 3.451 2.781 -24.768 1.00 62.66 104 LYS A CA 1
ATOM 823 C C . LYS A 1 104 ? 2.927 1.564 -24.001 1.00 62.66 104 LYS A C 1
ATOM 825 O O . LYS A 1 104 ? 1.746 1.248 -24.114 1.00 62.66 104 LYS A O 1
ATOM 830 N N . ASP A 1 105 ? 3.775 0.945 -23.182 1.00 66.19 105 ASP A N 1
ATOM 831 C CA . ASP A 1 105 ? 3.437 -0.233 -22.388 1.00 66.19 105 ASP A CA 1
ATOM 832 C C . ASP A 1 105 ? 3.257 0.159 -20.920 1.00 66.19 105 ASP A C 1
ATOM 834 O O . ASP A 1 105 ? 4.177 0.115 -20.105 1.00 66.19 105 ASP A O 1
ATOM 838 N N . VAL A 1 106 ? 2.043 0.598 -20.592 1.00 65.06 106 VAL A N 1
ATOM 839 C CA . VAL A 1 106 ? 1.664 1.035 -19.237 1.00 65.06 106 VAL A CA 1
ATOM 840 C C . VAL A 1 106 ? 1.375 -0.171 -18.337 1.00 65.06 106 VAL A C 1
ATOM 842 O O . VAL A 1 106 ? 1.653 -0.150 -17.140 1.00 65.06 106 VAL A O 1
ATOM 845 N N . TRP A 1 107 ? 0.809 -1.243 -18.903 1.00 67.25 107 TRP A N 1
ATOM 846 C CA . TRP A 1 107 ? 0.286 -2.382 -18.145 1.00 67.25 107 TRP A CA 1
ATOM 847 C C . TRP A 1 107 ? 0.957 -3.690 -18.559 1.00 67.25 107 TRP A C 1
ATOM 849 O O . TRP A 1 107 ? 0.455 -4.444 -19.392 1.00 67.25 107 TRP A O 1
ATOM 859 N N . HIS A 1 108 ? 2.105 -3.967 -17.946 1.00 72.12 108 HIS A N 1
ATOM 860 C CA . HIS A 1 108 ? 2.765 -5.261 -18.051 1.00 72.12 108 HIS A CA 1
ATOM 861 C C . HIS A 1 108 ? 2.122 -6.307 -17.131 1.00 72.12 108 HIS A C 1
ATOM 863 O O . HIS A 1 108 ? 1.475 -6.005 -16.133 1.00 72.12 108 HIS A O 1
ATOM 869 N N . ILE A 1 109 ? 2.350 -7.589 -17.421 1.00 77.62 109 ILE A N 1
ATOM 870 C CA . ILE A 1 109 ? 1.820 -8.682 -16.592 1.00 77.62 109 ILE A CA 1
ATOM 871 C C . ILE A 1 109 ? 2.291 -8.601 -15.128 1.00 77.62 109 ILE A C 1
ATOM 873 O O . ILE A 1 109 ? 1.582 -9.009 -14.210 1.00 77.62 109 ILE A O 1
ATOM 877 N N . THR A 1 110 ? 3.464 -8.007 -14.901 1.00 75.06 110 THR A N 1
ATOM 878 C CA . THR A 1 110 ? 4.014 -7.738 -13.572 1.00 75.06 110 THR A CA 1
ATOM 879 C C . THR A 1 110 ? 3.215 -6.675 -12.812 1.00 75.06 110 THR A C 1
ATOM 881 O O . THR A 1 110 ? 2.987 -6.859 -11.619 1.00 75.06 110 THR A O 1
ATOM 884 N N . THR A 1 111 ? 2.699 -5.616 -13.450 1.00 77.94 111 THR A N 1
ATOM 885 C CA . THR A 1 111 ? 1.853 -4.622 -12.757 1.00 77.94 111 THR A CA 1
ATOM 886 C C . THR A 1 111 ? 0.501 -5.211 -12.359 1.00 77.94 111 THR A C 1
ATOM 888 O O . THR A 1 111 ? 0.062 -5.015 -11.224 1.00 77.94 111 THR A O 1
ATOM 891 N N . PHE A 1 112 ? -0.096 -6.058 -13.205 1.00 84.12 112 PHE A N 1
ATOM 892 C CA . PHE A 1 112 ? -1.297 -6.819 -12.834 1.00 84.12 112 PHE A CA 1
ATOM 893 C C . PHE A 1 112 ? -1.074 -7.738 -11.629 1.00 84.12 112 PHE A C 1
ATOM 895 O O . PHE A 1 112 ? -1.942 -7.830 -10.755 1.00 84.12 112 PHE A O 1
ATOM 902 N N . TYR A 1 113 ? 0.097 -8.377 -11.541 1.00 84.50 113 TYR A N 1
ATOM 903 C CA . TYR A 1 113 ? 0.476 -9.153 -10.361 1.00 84.50 113 TYR A CA 1
ATOM 904 C C . TYR A 1 113 ? 0.494 -8.281 -9.096 1.00 84.50 113 TYR A C 1
ATOM 906 O O . TYR A 1 113 ? -0.046 -8.684 -8.065 1.00 84.50 113 TYR A O 1
ATOM 914 N N . GLY A 1 114 ? 1.041 -7.064 -9.179 1.00 84.88 114 GLY A N 1
ATOM 915 C CA . GLY A 1 114 ? 1.028 -6.102 -8.074 1.00 84.88 114 GLY A CA 1
ATOM 916 C C . GLY A 1 114 ? -0.387 -5.810 -7.564 1.00 84.88 114 GLY A C 1
ATOM 917 O O . GLY A 1 114 ? -0.643 -5.899 -6.362 1.00 84.88 114 GLY A O 1
ATOM 918 N N . TYR A 1 115 ? -1.337 -5.557 -8.467 1.00 88.19 115 TYR A N 1
ATOM 919 C CA . TYR A 1 115 ? -2.734 -5.300 -8.092 1.00 88.19 115 TYR A CA 1
ATOM 920 C C . TYR A 1 115 ? -3.399 -6.506 -7.425 1.00 88.19 115 TYR A C 1
ATOM 922 O O . TYR A 1 115 ? -4.103 -6.352 -6.422 1.00 88.19 115 TYR A O 1
ATOM 930 N N . ALA A 1 116 ? -3.156 -7.711 -7.948 1.00 89.06 116 ALA A N 1
ATOM 931 C CA . ALA A 1 116 ? -3.653 -8.940 -7.339 1.00 89.06 116 ALA A CA 1
ATOM 932 C C . ALA A 1 116 ? -3.119 -9.095 -5.908 1.00 89.06 116 ALA A C 1
ATOM 934 O O . ALA A 1 116 ? -3.865 -9.453 -4.996 1.00 89.06 116 ALA A O 1
ATOM 935 N N . TRP A 1 117 ? -1.853 -8.746 -5.687 1.00 89.12 117 TRP A N 1
ATOM 936 C CA . TRP A 1 117 ? -1.237 -8.795 -4.369 1.00 89.12 117 TRP A CA 1
ATOM 937 C C . TRP A 1 117 ? -1.819 -7.789 -3.381 1.00 89.12 117 TRP A C 1
ATOM 939 O O . TRP A 1 117 ? -2.088 -8.165 -2.241 1.00 89.12 117 TRP A O 1
ATOM 949 N N . LEU A 1 118 ? -2.134 -6.564 -3.807 1.00 90.00 118 LEU A N 1
ATOM 950 C CA . LEU A 1 118 ? -2.835 -5.592 -2.957 1.00 90.00 118 LEU A CA 1
ATOM 951 C C . LEU A 1 118 ? -4.182 -6.139 -2.462 1.00 90.00 118 LEU A C 1
ATOM 953 O O . LEU A 1 118 ? -4.508 -6.013 -1.279 1.00 90.00 118 LEU A O 1
ATOM 957 N N . ALA A 1 119 ? -4.943 -6.802 -3.333 1.00 90.25 119 ALA A N 1
ATOM 958 C CA . ALA A 1 119 ? -6.199 -7.438 -2.952 1.00 90.25 119 ALA A CA 1
ATOM 959 C C . ALA A 1 119 ? -5.973 -8.623 -1.997 1.00 90.25 119 ALA A C 1
ATOM 961 O O . ALA A 1 119 ? -6.571 -8.666 -0.918 1.00 90.25 119 ALA A O 1
ATOM 962 N N . VAL A 1 120 ? -5.089 -9.563 -2.355 1.00 92.25 120 VAL A N 1
ATOM 963 C CA . VAL A 1 120 ? -4.841 -10.770 -1.550 1.00 92.25 120 VAL A CA 1
ATOM 964 C C . VAL A 1 120 ? -4.297 -10.424 -0.169 1.00 92.25 120 VAL A C 1
ATOM 966 O O . VAL A 1 120 ? -4.778 -10.983 0.813 1.00 92.25 120 VAL A O 1
ATOM 969 N N . LEU A 1 121 ? -3.361 -9.480 -0.060 1.00 91.31 121 LEU A N 1
ATOM 970 C CA . LEU A 1 121 ? -2.829 -9.032 1.228 1.00 91.31 121 LEU A CA 1
ATOM 971 C C . LEU A 1 121 ? -3.926 -8.394 2.080 1.00 91.31 121 LEU A C 1
ATOM 973 O O . LEU A 1 121 ? -4.063 -8.735 3.251 1.00 91.31 121 LEU A O 1
ATOM 977 N N . THR A 1 122 ? -4.778 -7.552 1.488 1.00 89.25 122 THR A N 1
ATOM 978 C CA . THR A 1 122 ? -5.868 -6.899 2.229 1.00 89.25 122 THR A CA 1
ATOM 979 C C . THR A 1 122 ? -6.853 -7.902 2.820 1.00 89.25 122 THR A C 1
ATOM 981 O O . THR A 1 122 ? -7.207 -7.810 3.998 1.00 89.25 122 THR A O 1
ATOM 984 N N . PHE A 1 123 ? -7.289 -8.889 2.038 1.00 90.44 123 PHE A N 1
ATOM 9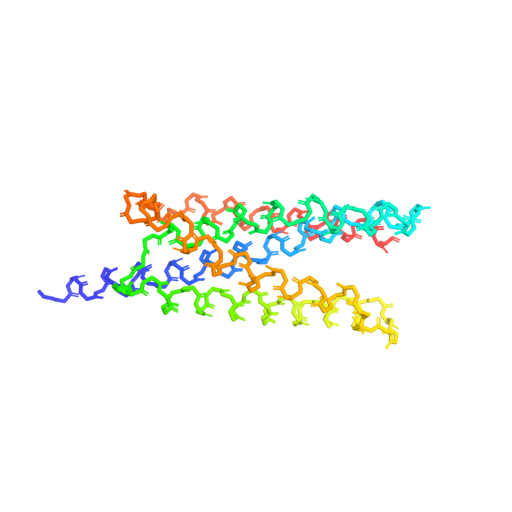85 C CA . PHE A 1 123 ? -8.183 -9.926 2.556 1.00 90.44 123 PHE A CA 1
ATOM 986 C C . PHE A 1 123 ? -7.451 -10.903 3.482 1.00 90.44 123 PHE A C 1
ATOM 988 O O . PHE A 1 123 ? -7.996 -11.283 4.520 1.00 90.44 123 PHE A O 1
ATOM 995 N N . GLY A 1 124 ? -6.211 -11.263 3.155 1.00 89.94 124 GLY A N 1
ATOM 996 C CA . GLY A 1 124 ? -5.363 -12.146 3.950 1.00 89.94 124 GLY A CA 1
ATOM 997 C C . GLY A 1 124 ? -5.131 -11.606 5.358 1.00 89.94 124 GLY A C 1
ATOM 998 O O . GLY A 1 124 ? -5.312 -12.335 6.331 1.00 89.94 124 GLY A O 1
ATOM 999 N N . GLU A 1 125 ? -4.840 -10.316 5.502 1.00 88.81 125 GLU A N 1
ATOM 1000 C CA . GLU A 1 125 ? -4.686 -9.686 6.813 1.00 88.81 125 GLU A CA 1
ATOM 1001 C C . GLU A 1 125 ? -5.974 -9.688 7.627 1.00 88.81 125 GLU A C 1
ATOM 1003 O O . GLU A 1 125 ? -5.950 -9.952 8.830 1.00 88.81 125 GLU A O 1
ATOM 1008 N N . VAL A 1 126 ? -7.118 -9.449 6.990 1.00 87.12 126 VAL A N 1
ATOM 1009 C CA . VAL A 1 126 ? -8.407 -9.507 7.682 1.00 87.12 126 VAL A CA 1
ATOM 1010 C C . VAL A 1 126 ? -8.735 -10.918 8.154 1.00 87.12 126 VAL A C 1
ATOM 1012 O O . VAL A 1 126 ? -9.264 -11.070 9.255 1.00 87.12 126 VAL A O 1
ATOM 1015 N N . LEU A 1 127 ? -8.406 -11.945 7.371 1.00 87.50 127 LEU A N 1
ATOM 1016 C CA . LEU A 1 127 ? -8.643 -13.341 7.740 1.00 87.50 127 LEU A CA 1
ATOM 1017 C C . LEU A 1 127 ? -7.672 -13.820 8.830 1.00 87.50 127 LEU A C 1
ATOM 1019 O O . LEU A 1 127 ? -8.109 -14.396 9.827 1.00 87.50 127 LEU A O 1
ATOM 1023 N N . LEU A 1 128 ? -6.374 -13.542 8.680 1.00 87.75 128 LEU A N 1
ATOM 1024 C CA . LEU A 1 128 ? -5.318 -14.044 9.567 1.00 87.75 128 LEU A CA 1
ATOM 1025 C C . LEU A 1 128 ? -5.166 -13.214 10.849 1.00 87.75 128 LEU A C 1
ATOM 1027 O O . LEU A 1 128 ? -4.932 -13.759 11.928 1.00 87.75 128 LEU A O 1
ATOM 1031 N N . LEU A 1 129 ? -5.311 -11.889 10.761 1.00 85.19 129 LEU A N 1
ATOM 1032 C CA . LEU A 1 129 ? -5.033 -10.951 11.855 1.00 85.19 129 LEU A CA 1
ATOM 1033 C C . LEU A 1 129 ? -6.299 -10.332 12.454 1.00 85.19 129 LEU A C 1
ATOM 1035 O O . LEU A 1 129 ? -6.192 -9.408 13.262 1.00 85.19 129 LEU A O 1
ATOM 1039 N N . LYS A 1 130 ? -7.488 -10.876 12.151 1.00 81.19 130 LYS A N 1
ATOM 1040 C CA . LYS A 1 130 ? -8.793 -10.400 12.651 1.00 81.19 130 LYS A CA 1
ATOM 1041 C C . LYS A 1 130 ? -8.775 -10.017 14.131 1.00 81.19 130 LYS A C 1
ATOM 1043 O O . LYS A 1 130 ? -9.229 -8.938 14.497 1.00 81.19 130 LYS A O 1
ATOM 1048 N N . LYS A 1 131 ? -8.235 -10.897 14.984 1.00 78.81 131 LYS A N 1
ATOM 1049 C CA . LYS A 1 131 ? -8.159 -10.675 16.438 1.00 78.81 131 LYS A CA 1
ATOM 1050 C C . LYS A 1 131 ? -7.327 -9.433 16.769 1.00 78.81 131 LYS A C 1
ATOM 1052 O O . LYS A 1 131 ? -7.797 -8.573 17.499 1.00 78.81 131 LYS A O 1
ATOM 1057 N N . LYS A 1 132 ? -6.132 -9.300 16.180 1.00 79.31 132 LYS A N 1
ATOM 1058 C CA . LYS A 1 132 ? -5.244 -8.148 16.405 1.00 79.31 132 LYS A CA 1
ATOM 1059 C C . LYS A 1 132 ? -5.845 -6.849 15.870 1.00 79.31 132 LYS A C 1
ATOM 1061 O O . LYS A 1 132 ? -5.740 -5.839 16.553 1.00 79.31 132 LYS A O 1
ATOM 1066 N N . LEU A 1 133 ? -6.500 -6.884 14.708 1.00 78.50 133 LEU A N 1
ATOM 1067 C CA . LEU A 1 133 ? -7.160 -5.721 14.099 1.00 78.50 133 LEU A CA 1
ATOM 1068 C C . LEU A 1 133 ? -8.346 -5.211 14.929 1.00 78.50 133 LEU A C 1
ATOM 1070 O O . LEU A 1 133 ? -8.601 -4.013 14.967 1.00 78.50 133 LEU A O 1
ATOM 1074 N N . LEU A 1 134 ? -9.065 -6.108 15.611 1.00 73.81 134 LEU A N 1
ATOM 1075 C CA . LEU A 1 134 ? -10.156 -5.722 16.508 1.00 73.81 134 LEU A CA 1
ATOM 1076 C C . LEU A 1 134 ? -9.643 -5.139 17.833 1.00 73.81 134 LEU A C 1
ATOM 1078 O O . LEU A 1 134 ? -10.294 -4.264 18.397 1.00 73.81 134 LEU A O 1
ATOM 1082 N N . THR A 1 135 ? -8.488 -5.600 18.325 1.00 70.75 135 THR A N 1
ATOM 1083 C CA . THR A 1 135 ? -7.896 -5.124 19.588 1.00 70.75 135 T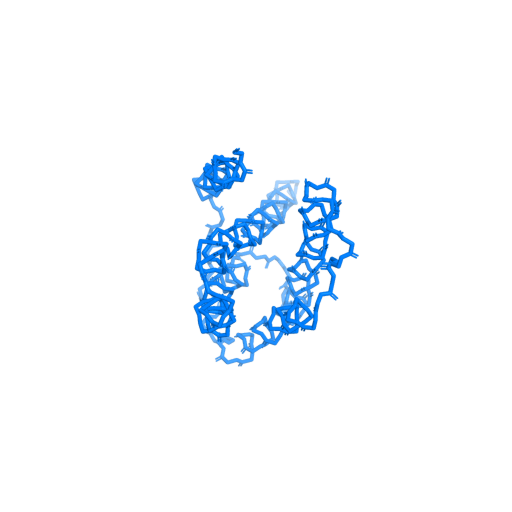HR A CA 1
ATOM 1084 C C . THR A 1 135 ? -7.053 -3.857 19.419 1.00 70.75 135 THR A C 1
ATOM 1086 O O . THR A 1 135 ? -7.046 -3.003 20.302 1.00 70.75 135 THR A O 1
ATOM 1089 N N . ARG A 1 136 ? -6.327 -3.707 18.304 1.00 69.12 136 ARG A N 1
ATOM 1090 C CA . ARG A 1 136 ? -5.529 -2.511 17.998 1.00 69.12 136 ARG A CA 1
ATOM 1091 C C . ARG A 1 136 ? -6.318 -1.572 17.101 1.00 69.12 136 ARG A C 1
ATOM 1093 O O . ARG A 1 136 ? -6.407 -1.796 15.900 1.00 69.12 136 ARG A O 1
ATOM 1100 N N . GLN A 1 137 ? -6.806 -0.488 17.691 1.00 72.75 137 GLN A N 1
ATOM 1101 C CA . GLN A 1 137 ? -7.335 0.653 16.956 1.00 72.75 137 GLN A CA 1
ATOM 1102 C C . GLN A 1 137 ? -6.307 1.781 16.995 1.00 72.75 137 GLN A C 1
ATOM 1104 O O . GLN A 1 137 ? -6.106 2.412 18.033 1.00 72.75 137 GLN A O 1
ATOM 1109 N N . TYR A 1 138 ? -5.611 2.015 15.881 1.00 70.38 138 TYR A N 1
ATOM 1110 C CA . TYR A 1 138 ? -4.718 3.165 15.785 1.00 70.38 138 TYR A CA 1
ATOM 1111 C C . TYR A 1 138 ? -5.553 4.441 15.741 1.00 70.38 138 TYR A C 1
ATOM 1113 O O . TYR A 1 138 ? -6.393 4.625 14.853 1.00 70.38 138 TYR A O 1
ATOM 1121 N N . ALA A 1 139 ? -5.298 5.325 16.704 1.00 69.06 139 ALA A N 1
ATOM 1122 C CA . ALA A 1 139 ? -5.826 6.674 16.676 1.00 69.06 139 ALA A CA 1
ATOM 1123 C C . ALA A 1 139 ? -5.177 7.420 15.508 1.00 69.06 139 ALA A C 1
ATOM 1125 O O . ALA A 1 139 ? -3.961 7.622 15.466 1.00 69.06 139 ALA A O 1
ATOM 1126 N N . VAL A 1 140 ? -6.000 7.821 14.547 1.00 69.56 140 VAL A N 1
ATOM 1127 C CA . VAL A 1 140 ? -5.550 8.652 13.437 1.00 69.56 140 VAL A CA 1
ATOM 1128 C C . VAL A 1 140 ? -5.280 10.052 13.999 1.00 69.56 140 VAL A C 1
ATOM 1130 O O . VAL A 1 140 ? -6.190 10.710 14.498 1.00 69.56 140 VAL A O 1
ATOM 1133 N N . THR A 1 141 ? -4.018 10.489 13.979 1.00 76.06 141 THR A N 1
ATOM 1134 C CA . THR A 1 141 ? -3.589 11.784 14.535 1.00 76.06 141 THR A CA 1
ATOM 1135 C C . THR A 1 141 ? -3.115 12.733 13.440 1.00 76.06 141 THR A C 1
ATOM 1137 O O . THR A 1 141 ? -2.602 12.308 12.406 1.00 76.06 141 THR A O 1
ATOM 1140 N N . THR A 1 142 ? -3.206 14.040 13.693 1.00 75.12 142 THR A N 1
ATOM 1141 C CA . THR A 1 142 ? -2.685 15.079 12.788 1.00 75.12 142 THR A CA 1
ATOM 1142 C C . THR A 1 142 ? -1.179 14.935 12.542 1.00 75.12 142 THR A C 1
ATOM 1144 O O . THR A 1 142 ? -0.702 15.242 11.456 1.00 75.12 142 THR A O 1
ATOM 1147 N N . ARG A 1 143 ? -0.426 14.412 13.523 1.00 81.06 143 ARG A N 1
ATOM 1148 C CA . ARG A 1 143 ? 1.011 14.124 13.379 1.00 81.06 143 ARG A CA 1
ATOM 1149 C C . ARG A 1 143 ? 1.273 13.064 12.313 1.00 81.06 143 ARG A C 1
ATOM 1151 O O . ARG A 1 143 ? 2.138 13.270 11.474 1.00 81.06 143 ARG A O 1
ATOM 1158 N N . LEU A 1 144 ? 0.512 11.967 12.324 1.00 80.56 144 LEU A N 1
ATOM 1159 C CA . LEU A 1 144 ? 0.626 10.926 11.300 1.00 80.56 144 LEU A CA 1
ATOM 1160 C C . LEU A 1 144 ? 0.326 11.493 9.909 1.00 80.56 144 LEU A C 1
ATOM 1162 O O . LEU A 1 144 ? 1.054 11.204 8.968 1.00 80.56 144 LEU A O 1
ATOM 1166 N N . LEU A 1 145 ? -0.701 12.338 9.794 1.00 82.62 145 LEU A N 1
ATOM 1167 C CA . LEU A 1 145 ? -1.048 12.993 8.534 1.00 82.62 145 LEU A CA 1
ATOM 1168 C C . LEU A 1 145 ? 0.092 13.889 8.029 1.00 82.62 145 LEU A C 1
ATOM 1170 O O . LEU A 1 145 ? 0.475 13.771 6.873 1.00 82.62 145 LEU A O 1
ATOM 1174 N N . LEU A 1 146 ? 0.688 14.716 8.894 1.00 84.69 146 LEU A N 1
ATOM 1175 C CA . LEU A 1 146 ? 1.846 15.541 8.530 1.00 84.69 146 LEU A CA 1
ATOM 1176 C C . LEU A 1 146 ? 3.048 14.697 8.094 1.00 84.69 146 LEU A C 1
ATOM 1178 O O . LEU A 1 146 ? 3.660 15.002 7.074 1.00 84.69 146 LEU A O 1
ATOM 1182 N N . ILE A 1 147 ? 3.365 13.631 8.832 1.00 87.31 147 ILE A N 1
ATOM 1183 C CA . ILE A 1 147 ? 4.470 12.723 8.494 1.00 87.31 147 ILE A CA 1
ATOM 1184 C C . ILE A 1 147 ? 4.235 12.084 7.126 1.00 87.31 147 ILE A C 1
ATOM 1186 O O . ILE A 1 147 ? 5.145 12.064 6.304 1.00 87.31 147 ILE A O 1
ATOM 1190 N N . LEU A 1 148 ? 3.021 11.597 6.861 1.00 86.31 148 LEU A N 1
ATOM 1191 C CA . LEU A 1 148 ? 2.678 10.995 5.576 1.00 86.31 148 LEU A CA 1
ATOM 1192 C C . LEU A 1 148 ? 2.754 12.014 4.435 1.00 86.31 148 LEU A C 1
ATOM 1194 O O . LEU A 1 148 ? 3.312 11.696 3.393 1.00 86.31 148 LEU A O 1
ATOM 1198 N N . THR A 1 149 ? 2.274 13.244 4.632 1.00 87.12 149 THR A N 1
ATOM 1199 C CA . THR A 1 149 ? 2.358 14.292 3.603 1.00 87.12 149 THR A CA 1
ATOM 1200 C C . THR A 1 149 ? 3.810 14.656 3.301 1.00 87.12 149 THR A C 1
ATOM 1202 O O . THR A 1 149 ? 4.190 14.730 2.137 1.00 87.12 149 THR A O 1
ATOM 1205 N N . LEU A 1 150 ? 4.640 14.846 4.331 1.00 90.25 150 LEU A N 1
ATOM 1206 C CA . LEU A 1 150 ? 6.068 15.126 4.157 1.00 90.25 150 LEU A CA 1
ATOM 1207 C C . LEU A 1 150 ? 6.794 13.956 3.486 1.00 90.25 150 LEU A C 1
ATOM 1209 O O . LEU A 1 150 ? 7.617 14.175 2.603 1.00 90.25 150 LEU A O 1
ATOM 1213 N N . CYS A 1 151 ? 6.459 12.721 3.865 1.00 89.88 151 CYS A N 1
ATOM 1214 C CA . CYS A 1 151 ? 6.995 11.515 3.243 1.00 89.88 151 CYS A CA 1
ATOM 1215 C C . CYS A 1 151 ? 6.620 11.439 1.759 1.00 89.88 151 CYS A C 1
ATOM 1217 O O . CYS A 1 151 ? 7.495 11.204 0.932 1.00 89.88 151 CYS A O 1
ATOM 1219 N N . LEU A 1 152 ? 5.360 11.710 1.406 1.00 88.81 152 LEU A N 1
ATOM 1220 C CA . LEU A 1 152 ? 4.912 11.744 0.015 1.00 88.81 152 LEU A CA 1
ATOM 1221 C C . LEU A 1 152 ? 5.675 12.794 -0.797 1.00 88.81 152 LEU A C 1
ATOM 1223 O O . LEU A 1 152 ? 6.176 12.486 -1.873 1.00 88.81 152 LEU A O 1
ATOM 1227 N N . LEU A 1 153 ? 5.792 14.018 -0.274 1.00 89.50 153 LEU A N 1
ATOM 1228 C CA . LEU A 1 153 ? 6.527 15.099 -0.936 1.00 89.50 153 LEU A CA 1
ATOM 1229 C C . LEU A 1 153 ? 8.002 14.739 -1.133 1.00 89.50 153 LEU A C 1
ATOM 1231 O O . LEU A 1 153 ? 8.545 14.963 -2.210 1.00 89.50 153 LEU A O 1
ATOM 1235 N N . PHE A 1 154 ? 8.632 14.143 -0.120 1.00 89.56 154 PHE A N 1
ATOM 1236 C CA . PHE A 1 154 ? 10.010 13.671 -0.209 1.00 89.56 154 PHE A CA 1
ATOM 1237 C C . PHE A 1 154 ? 10.176 12.572 -1.266 1.00 89.56 154 PHE A C 1
ATOM 1239 O O . PHE A 1 154 ? 11.103 12.640 -2.067 1.00 89.56 154 PHE A O 1
ATOM 1246 N N . LEU A 1 155 ? 9.271 11.589 -1.310 1.00 87.44 155 LEU A N 1
ATOM 1247 C CA . LEU A 1 155 ? 9.303 10.508 -2.301 1.00 87.44 155 LEU A CA 1
ATOM 1248 C C . LEU A 1 155 ? 9.124 11.037 -3.725 1.00 87.44 155 LEU A C 1
ATOM 1250 O O . LEU A 1 155 ? 9.870 10.638 -4.614 1.00 87.44 155 LEU A O 1
ATOM 1254 N N . LEU A 1 156 ? 8.179 11.956 -3.932 1.00 85.56 156 LEU A N 1
ATOM 1255 C CA . LEU A 1 156 ? 7.964 12.600 -5.228 1.00 85.56 156 LEU A CA 1
ATOM 1256 C C . LEU A 1 156 ? 9.182 13.428 -5.655 1.00 85.56 156 LEU A C 1
ATOM 1258 O O . LEU A 1 156 ? 9.585 13.357 -6.811 1.00 85.56 156 LEU A O 1
ATOM 1262 N N . PHE A 1 157 ? 9.795 14.170 -4.728 1.00 86.19 157 PHE A N 1
ATOM 1263 C CA . PHE A 1 157 ? 11.017 14.930 -4.995 1.00 86.19 157 PHE A CA 1
ATOM 1264 C C . PHE A 1 157 ? 12.193 14.017 -5.360 1.00 86.19 157 PHE A C 1
ATOM 1266 O O . PHE A 1 157 ? 12.888 14.271 -6.339 1.00 86.19 157 PHE A O 1
ATOM 1273 N N . PHE A 1 158 ? 12.400 12.939 -4.601 1.00 83.56 158 PHE A N 1
ATOM 1274 C CA . PHE A 1 158 ? 13.463 11.971 -4.866 1.00 83.56 158 PHE A CA 1
ATOM 1275 C C . PHE A 1 158 ? 13.277 11.300 -6.226 1.00 83.56 158 PHE A C 1
ATOM 1277 O O . PHE A 1 158 ? 14.224 11.186 -6.998 1.00 83.56 158 PHE A O 1
ATOM 1284 N N . LEU A 1 159 ? 12.046 10.893 -6.535 1.00 77.69 159 LEU A N 1
ATOM 1285 C CA . LEU A 1 159 ? 11.714 10.303 -7.822 1.00 77.69 159 LEU A CA 1
ATOM 1286 C C . LEU A 1 159 ? 11.980 11.296 -8.962 1.00 77.69 159 LEU A C 1
ATOM 1288 O O . LEU A 1 159 ? 12.647 10.938 -9.923 1.00 77.69 159 LEU A O 1
ATOM 1292 N N . PHE A 1 160 ? 11.547 12.551 -8.821 1.00 79.19 160 PHE A N 1
ATOM 1293 C CA . PHE A 1 160 ? 11.823 13.603 -9.801 1.00 79.19 160 PHE A CA 1
ATOM 1294 C C . PHE A 1 160 ? 13.328 13.817 -10.017 1.00 79.19 160 PHE A C 1
ATOM 1296 O O . PHE A 1 160 ? 13.769 13.918 -11.155 1.00 79.19 160 PHE A O 1
ATOM 1303 N N . TYR A 1 161 ? 14.124 13.824 -8.945 1.00 80.88 161 TYR A N 1
ATOM 1304 C CA . TYR A 1 161 ? 15.578 13.973 -9.030 1.00 80.88 161 TYR A CA 1
ATOM 1305 C C . TYR A 1 161 ? 16.269 12.811 -9.759 1.00 80.88 161 TYR A C 1
ATOM 1307 O O . TYR A 1 161 ? 17.263 13.030 -10.436 1.00 80.88 161 TYR A O 1
ATOM 1315 N N . TYR A 1 162 ? 15.767 11.581 -9.621 1.00 71.81 162 TYR A N 1
ATOM 1316 C CA . TYR A 1 162 ? 16.350 10.400 -10.273 1.00 71.81 162 TYR A CA 1
ATOM 1317 C C . TYR A 1 162 ? 15.858 10.162 -11.707 1.00 71.81 162 TYR A C 1
ATOM 1319 O O . TYR A 1 162 ? 16.454 9.351 -12.417 1.00 71.81 162 TYR A O 1
ATOM 1327 N N . LEU A 1 163 ? 14.751 10.789 -12.110 1.00 68.69 163 LEU A N 1
ATOM 1328 C CA . LEU A 1 163 ? 14.179 10.663 -13.455 1.00 68.69 163 LEU A CA 1
ATOM 1329 C C . LEU A 1 163 ? 14.564 11.795 -14.410 1.00 68.69 163 LEU A C 1
ATOM 1331 O O . LEU A 1 163 ? 14.376 11.629 -15.615 1.00 68.69 163 LEU A O 1
ATOM 1335 N N . MET A 1 164 ? 15.072 12.911 -13.887 1.00 60.25 164 MET A N 1
ATOM 1336 C CA . MET A 1 164 ? 15.573 14.049 -14.661 1.00 60.25 164 MET A CA 1
ATOM 1337 C C . MET A 1 164 ? 17.079 13.930 -14.902 1.00 60.25 164 MET A C 1
ATOM 1339 O O . MET A 1 164 ? 17.506 14.265 -16.029 1.00 60.25 164 MET A O 1
#

Organism: NCBI:txid471870

Radius of gyration: 16.92 Å; chains: 1; bounding box: 47×32×45 Å

pLDDT: mean 81.96, std 8.49, range [52.53, 92.69]

Foldseek 3Di:
DVVVVVVQVVLQVLLVLLLLLLLLLLLLVLCVVLVVVCVVPVVSSLVCLVPVSLVSLLVSLLLSLLADHPPPDSVVSLVVSLCSNLVVNLVVLCCCVCVPVVHPCSDDPSSVVSSVSSSCSSVVCCVPVVVVSVVRHDYSDPVSSVVSVVSSVVSVVVVVVVVD

Sequence (164 aa):
MMDVARLNKQKSQLWWTVTILMIMCMYWLSNVVLWVPWSHNPQLGILLMLTVNPLFWAAGIYICLASENRTGNLMKKALVVASLAVGISLISDYLFFAVYMGSKDVWHITTFYGYAWLAVLTFGEVLLLKKKLLTRQYAVTTRLLLILTLCLLFLLFFLFYYLM

Secondary structure (DSSP, 8-state):
-HHHHHHHHHHHHHHHHHHHHHHHHHHHHHHHHHHHHHHH-HHHHHHHHHHHHHHHHHHHHHHHHHB--S-S-HHHHHHHHHHHHHHHHHHHHIIIIIIIS--S----HHHHHHHHHHHHHHHHHHHHSHHHHHH--B---HHHHHHHHHHHHHHHHHHHHHH-